Protein AF-A0A351Y4W3-F1 (afdb_monomer_lite)

Foldseek 3Di:
DDQCPPVQWDDDPQAEIEGECPVPDDPVVCVVVCVLVVVVRHNYYHYHPDDPVVVRPDPDDWDWDWADDDPPDIDIDTD

Radius of gyration: 13.48 Å; chains: 1; bounding box: 28×27×36 Å

pLDD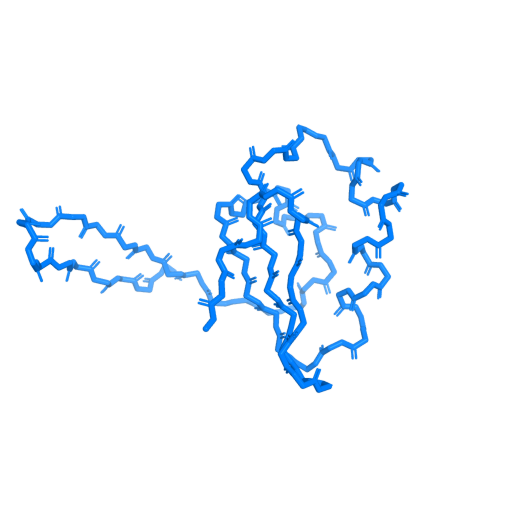T: mean 90.8, std 7.21, range [59.69, 97.81]

Secondary structure (DSSP, 8-state):
----TTTSEEEETTTEEEEE-TT--STHHHHHTTHHHHHTT-SEEEEES---GGGS--S----EEEEE-SSS-EEEEE-

Sequence (79 aa):
MQSPTYAYLNVYGAKLLHIDMYRIKEYSELIEKGIIDQINEFEYIVIERPKFIDQLPFNNSTTLHIKKISENERQIEKK

Structure (mmCIF, N/CA/C/O backbone):
data_AF-A0A351Y4W3-F1
#
_entry.id   AF-A0A351Y4W3-F1
#
loop_
_atom_site.group_PDB
_atom_site.id
_atom_site.type_symbol
_atom_site.label_atom_id
_atom_site.label_alt_id
_atom_site.label_comp_id
_atom_site.label_asym_id
_atom_site.label_entity_id
_atom_site.label_seq_id
_atom_site.pdbx_PDB_ins_code
_atom_site.Cartn_x
_atom_site.Cartn_y
_atom_site.Cartn_z
_atom_site.occupancy
_atom_site.B_iso_or_equiv
_atom_site.auth_seq_id
_atom_site.auth_comp_id
_atom_site.auth_asym_id
_atom_site.auth_atom_id
_atom_site.pdbx_PDB_model_num
ATOM 1 N N . MET A 1 1 ? -2.890 -12.547 7.105 1.00 59.69 1 MET A N 1
ATOM 2 C CA . MET A 1 1 ? -2.225 -11.516 6.282 1.00 59.69 1 MET A CA 1
ATOM 3 C C . MET A 1 1 ? -1.114 -10.894 7.107 1.00 59.69 1 MET A C 1
ATOM 5 O O . MET A 1 1 ? -1.326 -10.701 8.297 1.00 59.69 1 MET A O 1
ATOM 9 N N . GLN A 1 2 ? 0.056 -10.665 6.515 1.00 75.31 2 GLN A N 1
ATOM 10 C CA . GLN A 1 2 ? 1.219 -10.051 7.170 1.00 75.31 2 GLN A CA 1
ATOM 11 C C . GLN A 1 2 ? 1.535 -8.721 6.478 1.00 75.31 2 GLN A C 1
ATOM 13 O O . GLN A 1 2 ? 1.331 -8.591 5.266 1.00 75.31 2 GLN A O 1
ATOM 18 N N . SER A 1 3 ? 2.012 -7.732 7.236 1.00 72.06 3 SER A N 1
ATOM 19 C CA . SER A 1 3 ? 2.410 -6.448 6.652 1.00 72.06 3 SER A CA 1
ATOM 20 C C . SER A 1 3 ? 3.660 -6.632 5.780 1.00 72.06 3 SER A C 1
ATOM 22 O O . SER A 1 3 ? 4.630 -7.243 6.241 1.00 72.06 3 SER A O 1
ATOM 24 N N . PRO A 1 4 ? 3.673 -6.121 4.535 1.00 74.31 4 PRO A N 1
ATOM 25 C CA . PRO A 1 4 ? 4.814 -6.272 3.646 1.00 74.31 4 PRO A CA 1
ATOM 26 C C . PRO A 1 4 ? 5.929 -5.244 3.894 1.00 74.31 4 PRO A C 1
ATOM 28 O O . PRO A 1 4 ? 6.826 -5.147 3.070 1.00 74.31 4 PRO A O 1
ATOM 31 N N . THR A 1 5 ? 5.962 -4.504 5.013 1.00 68.50 5 THR A N 1
ATOM 32 C CA . THR A 1 5 ? 6.932 -3.405 5.237 1.00 68.50 5 THR A CA 1
ATOM 33 C C . THR A 1 5 ? 8.401 -3.749 4.951 1.00 68.50 5 THR A C 1
ATOM 35 O O . THR A 1 5 ? 9.151 -2.881 4.509 1.00 68.50 5 THR A O 1
ATOM 38 N N . TYR A 1 6 ? 8.848 -4.981 5.217 1.00 72.25 6 TYR A N 1
ATOM 39 C CA . TYR A 1 6 ? 10.219 -5.426 4.910 1.00 72.25 6 TYR A CA 1
ATOM 40 C C . TYR A 1 6 ? 10.348 -6.155 3.569 1.00 72.25 6 TYR A C 1
ATOM 42 O O . TYR A 1 6 ? 11.425 -6.146 2.980 1.00 72.25 6 TYR A O 1
ATOM 50 N N . ALA A 1 7 ? 9.264 -6.766 3.091 1.00 79.62 7 ALA A N 1
ATOM 51 C CA . ALA A 1 7 ? 9.215 -7.469 1.812 1.00 79.62 7 ALA A CA 1
ATOM 52 C C . ALA A 1 7 ? 8.870 -6.540 0.633 1.00 79.62 7 ALA A C 1
ATOM 54 O O . ALA A 1 7 ? 8.954 -6.960 -0.515 1.00 79.62 7 ALA A O 1
ATOM 55 N N . TYR A 1 8 ? 8.485 -5.289 0.911 1.00 83.75 8 TYR A N 1
ATOM 56 C CA . TYR A 1 8 ? 7.878 -4.297 0.011 1.00 83.75 8 TYR A CA 1
ATOM 57 C C . TYR A 1 8 ? 6.502 -4.693 -0.535 1.00 83.75 8 TYR A C 1
ATOM 59 O O . TYR A 1 8 ? 5.621 -3.840 -0.643 1.00 83.75 8 TYR A O 1
ATOM 67 N N . LEU A 1 9 ? 6.298 -5.977 -0.824 1.00 88.19 9 LEU A N 1
ATOM 68 C CA . LEU A 1 9 ? 5.062 -6.533 -1.352 1.00 88.19 9 LEU A CA 1
ATOM 69 C C . LEU A 1 9 ? 4.707 -7.877 -0.710 1.00 88.19 9 LEU A C 1
ATOM 71 O O . LEU A 1 9 ? 5.570 -8.604 -0.224 1.00 88.19 9 LEU A O 1
ATOM 75 N N . ASN A 1 10 ? 3.419 -8.200 -0.726 1.00 91.00 10 ASN A N 1
ATOM 76 C CA . ASN A 1 10 ? 2.869 -9.514 -0.427 1.00 91.0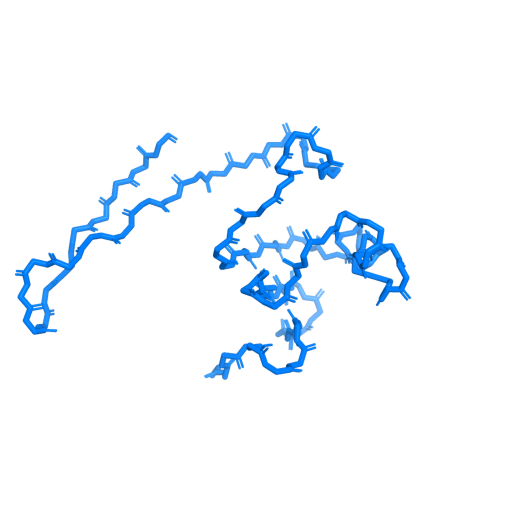0 10 ASN A CA 1
ATOM 77 C C . ASN A 1 10 ? 1.797 -9.855 -1.460 1.00 91.00 10 ASN A C 1
ATOM 79 O O . ASN A 1 10 ? 0.978 -9.011 -1.823 1.00 91.00 10 ASN A O 1
ATOM 83 N N . VAL A 1 11 ? 1.775 -11.114 -1.879 1.00 90.25 11 VAL A N 1
ATOM 84 C CA . VAL A 1 11 ? 0.805 -11.639 -2.840 1.00 90.25 11 VAL A CA 1
ATOM 85 C C . VAL A 1 11 ? -0.170 -12.561 -2.114 1.00 90.25 11 VAL A C 1
ATOM 87 O O . VAL A 1 11 ? 0.238 -13.462 -1.378 1.00 90.25 11 VAL A O 1
ATOM 90 N N . TYR A 1 12 ? -1.467 -12.333 -2.311 1.00 88.38 12 TYR A N 1
ATOM 91 C CA . TYR A 1 12 ? -2.533 -13.142 -1.725 1.00 88.38 12 TYR A CA 1
ATOM 92 C C . TYR A 1 12 ? -3.320 -13.847 -2.828 1.00 88.38 12 TYR A C 1
ATOM 94 O O . TYR A 1 12 ? -4.149 -13.249 -3.521 1.00 88.38 12 TYR A O 1
ATOM 102 N N . GLY A 1 13 ? -3.045 -15.143 -2.992 1.00 85.88 13 GLY A N 1
ATOM 103 C CA . GLY A 1 13 ? -3.516 -15.898 -4.153 1.00 85.88 13 GLY A CA 1
ATOM 104 C C . GLY A 1 13 ? -2.939 -15.325 -5.450 1.00 85.88 13 GLY A C 1
ATOM 105 O O . GLY A 1 13 ? -1.853 -14.767 -5.447 1.00 85.88 13 GLY A O 1
ATOM 106 N N . ALA A 1 14 ? -3.675 -15.430 -6.554 1.00 81.38 14 ALA A N 1
ATOM 107 C CA . ALA A 1 14 ? -3.267 -14.873 -7.851 1.00 81.38 14 ALA A CA 1
ATOM 108 C C . ALA A 1 14 ? -4.005 -13.566 -8.205 1.00 81.38 14 ALA A C 1
ATOM 110 O O . ALA A 1 14 ? -4.110 -13.215 -9.373 1.00 81.38 14 ALA A O 1
ATOM 111 N N . LYS A 1 15 ? -4.609 -12.888 -7.216 1.00 88.44 15 LYS A N 1
ATOM 112 C CA . LYS A 1 15 ? -5.552 -11.780 -7.465 1.00 88.44 15 LYS A CA 1
ATOM 113 C C . LYS A 1 15 ? -5.203 -10.473 -6.770 1.00 88.44 15 LYS A C 1
ATOM 115 O O . LYS A 1 15 ? -5.527 -9.423 -7.308 1.00 88.44 15 LYS A O 1
ATOM 120 N N . LEU A 1 16 ? -4.586 -10.529 -5.588 1.00 93.69 16 LEU A N 1
ATOM 121 C CA . LEU A 1 16 ? -4.329 -9.347 -4.770 1.00 93.69 16 LEU A CA 1
ATOM 122 C C . LEU A 1 16 ? -2.833 -9.147 -4.535 1.00 93.69 16 LEU A C 1
ATOM 124 O O . LEU A 1 16 ? -2.187 -9.964 -3.873 1.00 93.69 16 LEU A O 1
ATOM 128 N N . LEU A 1 17 ? -2.339 -8.006 -5.004 1.00 94.62 17 LEU A N 1
ATOM 129 C CA . LEU A 1 17 ? -1.027 -7.468 -4.679 1.00 94.62 17 LEU A CA 1
ATOM 130 C C . LEU A 1 17 ? -1.165 -6.433 -3.558 1.00 94.62 17 LEU A C 1
ATOM 132 O O . LEU A 1 17 ? -1.866 -5.430 -3.695 1.00 94.62 17 LEU A O 1
ATOM 136 N N . HIS A 1 18 ? -0.492 -6.674 -2.437 1.00 95.06 18 HIS A N 1
ATOM 137 C CA . HIS A 1 18 ? -0.416 -5.743 -1.318 1.00 95.06 18 HIS A CA 1
ATOM 138 C C . HIS A 1 18 ? 0.982 -5.131 -1.255 1.00 95.06 18 HIS A C 1
ATOM 140 O O . HIS A 1 18 ? 1.949 -5.844 -1.013 1.00 95.06 18 HIS A O 1
ATOM 146 N N . ILE A 1 19 ? 1.082 -3.818 -1.436 1.00 95.06 19 ILE A N 1
ATOM 147 C CA . ILE A 1 19 ? 2.338 -3.063 -1.447 1.00 95.06 19 ILE A CA 1
ATOM 148 C C . ILE A 1 19 ? 2.393 -2.159 -0.217 1.00 95.06 19 ILE A C 1
ATOM 150 O O . ILE A 1 19 ? 1.405 -1.514 0.123 1.00 95.06 19 ILE A O 1
ATOM 154 N N . ASP A 1 20 ? 3.559 -2.045 0.413 1.00 94.94 20 ASP A N 1
ATOM 155 C CA . ASP A 1 20 ? 3.831 -1.018 1.419 1.00 94.94 20 ASP A CA 1
ATOM 156 C C . ASP A 1 20 ? 5.018 -0.152 0.986 1.00 94.94 20 ASP A C 1
ATOM 158 O O . ASP A 1 20 ? 6.170 -0.590 0.955 1.00 94.94 20 ASP A O 1
ATOM 162 N N . MET A 1 21 ? 4.734 1.114 0.667 1.00 95.12 21 MET A N 1
ATOM 163 C CA . MET A 1 21 ? 5.727 2.063 0.158 1.00 95.12 21 MET A CA 1
ATOM 164 C C . MET A 1 21 ? 6.468 2.831 1.264 1.00 95.12 21 MET A C 1
ATOM 166 O O . MET A 1 21 ? 7.181 3.801 0.982 1.00 95.12 21 MET A O 1
ATOM 170 N N . TYR A 1 22 ? 6.361 2.420 2.534 1.00 93.19 22 TYR A N 1
ATOM 171 C CA . TYR A 1 22 ? 7.062 3.075 3.644 1.00 93.19 22 TYR A CA 1
ATOM 172 C C . TYR A 1 22 ? 8.563 3.250 3.391 1.00 93.19 22 TYR A C 1
ATOM 174 O O . TYR A 1 22 ? 9.095 4.345 3.583 1.00 93.19 22 TYR A O 1
ATOM 182 N N . ARG A 1 23 ? 9.223 2.188 2.911 1.00 91.75 23 ARG A N 1
ATOM 183 C CA . ARG A 1 23 ? 10.674 2.148 2.666 1.00 91.75 23 ARG A CA 1
ATOM 184 C C . ARG A 1 23 ? 11.092 2.573 1.259 1.00 91.75 23 ARG A C 1
ATOM 186 O O . ARG A 1 23 ? 12.291 2.656 1.027 1.00 91.75 23 ARG A O 1
ATOM 193 N N . ILE A 1 24 ? 10.140 2.836 0.364 1.00 93.94 24 ILE A N 1
ATOM 194 C CA . ILE A 1 24 ? 10.432 3.324 -0.986 1.00 93.94 24 ILE A CA 1
ATOM 195 C C . ILE A 1 24 ? 10.739 4.819 -0.916 1.00 93.94 24 ILE A C 1
ATOM 197 O O . ILE A 1 24 ? 9.931 5.592 -0.386 1.00 93.94 24 ILE A O 1
ATOM 201 N N . LYS A 1 25 ? 11.900 5.237 -1.416 1.00 94.44 25 LYS A N 1
ATOM 202 C CA . LYS A 1 25 ? 12.334 6.645 -1.371 1.00 94.44 25 LYS A CA 1
ATOM 203 C C . LYS A 1 25 ? 12.132 7.375 -2.687 1.00 94.44 25 LYS A C 1
ATOM 205 O O . LYS A 1 25 ? 11.802 8.556 -2.667 1.00 94.44 25 LYS A O 1
ATOM 210 N N . GLU A 1 26 ? 12.289 6.668 -3.797 1.00 95.94 26 GLU A N 1
ATOM 211 C CA . GLU A 1 26 ? 12.270 7.223 -5.149 1.00 95.94 26 GLU A CA 1
ATOM 212 C C . GLU A 1 26 ? 11.498 6.295 -6.091 1.00 95.94 26 GLU A C 1
ATOM 214 O O . GLU A 1 26 ? 11.357 5.101 -5.825 1.00 95.94 26 GLU A O 1
ATOM 219 N N . TYR A 1 27 ? 10.979 6.840 -7.193 1.00 94.50 27 TYR A N 1
ATOM 220 C CA . TYR A 1 27 ? 10.196 6.064 -8.158 1.00 94.50 27 TYR A CA 1
ATOM 221 C C . TYR A 1 27 ? 11.031 4.978 -8.861 1.00 94.50 27 TYR A C 1
ATOM 223 O O . TYR A 1 27 ? 10.532 3.881 -9.105 1.00 94.50 27 TYR A O 1
ATOM 231 N N . SER A 1 28 ? 12.316 5.242 -9.121 1.00 95.31 28 SER A N 1
ATOM 232 C CA . SER A 1 28 ? 13.264 4.281 -9.709 1.00 95.31 28 SER A CA 1
ATOM 233 C C . SER A 1 28 ? 13.345 2.971 -8.924 1.00 95.31 28 SER A C 1
ATOM 235 O O . SER A 1 28 ? 13.387 1.906 -9.534 1.00 95.31 28 SER A O 1
ATOM 237 N N . GLU A 1 29 ? 13.259 3.018 -7.590 1.00 95.00 29 GLU A N 1
ATOM 238 C CA . GLU A 1 29 ? 13.280 1.817 -6.746 1.00 95.00 29 GLU A CA 1
ATOM 239 C C . GLU A 1 29 ? 12.101 0.873 -7.043 1.00 95.00 29 GLU A C 1
ATOM 241 O O . GLU A 1 29 ? 12.233 -0.338 -6.871 1.00 95.00 29 GLU A O 1
ATOM 246 N N . LEU A 1 30 ? 10.948 1.394 -7.488 1.00 93.88 30 LEU A N 1
ATOM 247 C CA . LEU A 1 30 ? 9.800 0.568 -7.884 1.00 93.88 30 LEU A CA 1
ATOM 248 C C . LEU A 1 30 ? 10.081 -0.197 -9.179 1.00 93.88 30 LEU A C 1
ATOM 250 O O . LEU A 1 30 ? 9.672 -1.351 -9.308 1.00 93.88 30 LEU A O 1
ATOM 254 N N . ILE A 1 31 ? 10.786 0.441 -10.116 1.00 93.31 31 ILE A N 1
ATOM 255 C CA . ILE A 1 31 ? 11.196 -0.161 -11.388 1.00 93.31 31 ILE A CA 1
ATOM 256 C C . ILE A 1 31 ? 12.272 -1.217 -11.127 1.00 93.31 31 ILE A C 1
ATOM 258 O O . ILE A 1 31 ? 12.116 -2.365 -11.521 1.00 93.31 31 ILE A O 1
ATOM 262 N N . GLU A 1 32 ? 13.332 -0.858 -10.397 1.00 94.31 32 GLU A N 1
ATOM 263 C CA . GLU A 1 32 ? 14.457 -1.753 -10.088 1.00 94.31 32 GLU A CA 1
ATOM 264 C C . GLU A 1 32 ? 14.025 -3.011 -9.325 1.00 94.31 32 GLU A C 1
ATOM 266 O O . GLU A 1 32 ? 14.619 -4.077 -9.481 1.00 94.31 32 GLU A O 1
ATOM 271 N N . LYS A 1 33 ? 12.982 -2.899 -8.495 1.00 91.50 33 LYS A N 1
ATOM 272 C CA . LYS A 1 33 ? 12.408 -4.022 -7.741 1.00 91.50 33 LYS A CA 1
ATOM 273 C C . LYS A 1 33 ? 11.350 -4.812 -8.521 1.00 91.50 33 LYS A C 1
ATOM 275 O O . LYS A 1 33 ? 10.808 -5.761 -7.961 1.00 91.50 33 LYS A O 1
ATOM 280 N N . GLY A 1 34 ? 11.024 -4.426 -9.758 1.00 92.31 34 GLY A N 1
ATOM 281 C CA . GLY A 1 34 ? 9.990 -5.071 -10.578 1.00 92.31 34 GLY A CA 1
ATOM 282 C C . GLY A 1 34 ? 8.562 -4.884 -10.050 1.00 92.31 34 GLY A C 1
ATOM 283 O O . GLY A 1 34 ? 7.659 -5.633 -10.412 1.00 92.31 34 GLY A O 1
ATOM 284 N N . ILE A 1 35 ? 8.329 -3.903 -9.170 1.00 92.69 35 ILE A N 1
ATOM 285 C CA . ILE A 1 35 ? 7.008 -3.656 -8.569 1.00 92.69 35 ILE A CA 1
ATOM 286 C C . ILE A 1 35 ? 6.038 -3.108 -9.622 1.00 92.69 35 ILE A C 1
ATOM 288 O O . ILE A 1 35 ? 4.859 -3.453 -9.606 1.00 92.69 35 ILE A O 1
ATOM 292 N N . ILE A 1 36 ? 6.533 -2.278 -10.546 1.00 93.38 36 ILE A N 1
ATOM 293 C CA . ILE A 1 36 ? 5.729 -1.745 -11.656 1.00 93.38 36 ILE A CA 1
ATOM 294 C C . ILE A 1 36 ? 5.229 -2.870 -12.564 1.00 93.38 36 ILE A C 1
ATOM 296 O O . ILE A 1 36 ? 4.061 -2.865 -12.944 1.00 93.38 36 ILE A O 1
ATOM 300 N N . ASP A 1 37 ? 6.080 -3.851 -12.860 1.00 91.88 37 ASP A N 1
ATOM 301 C CA . ASP A 1 37 ? 5.702 -4.991 -13.694 1.00 91.88 37 ASP A CA 1
ATOM 302 C C . ASP A 1 37 ? 4.622 -5.825 -13.003 1.00 91.88 37 ASP A C 1
ATOM 304 O O . ASP A 1 37 ? 3.574 -6.083 -13.591 1.00 91.88 37 ASP A O 1
ATOM 308 N N . GLN A 1 38 ? 4.810 -6.127 -11.713 1.00 91.00 38 GLN A N 1
ATOM 309 C CA . GLN A 1 38 ? 3.820 -6.865 -10.930 1.00 91.00 38 GLN A CA 1
ATOM 310 C C . GLN A 1 38 ? 2.471 -6.154 -10.864 1.00 91.00 38 GLN A C 1
ATOM 312 O O . GLN A 1 38 ? 1.448 -6.814 -10.970 1.00 91.00 38 GLN A O 1
ATOM 317 N N . ILE A 1 39 ? 2.423 -4.825 -10.723 1.00 91.88 39 ILE A N 1
ATOM 318 C CA . ILE A 1 39 ? 1.148 -4.086 -10.687 1.00 91.88 39 ILE A CA 1
ATOM 319 C C . ILE A 1 39 ? 0.247 -4.437 -11.884 1.00 91.88 39 ILE A C 1
ATOM 321 O O . ILE A 1 39 ? -0.966 -4.542 -11.713 1.00 91.88 39 ILE A O 1
ATOM 325 N N . ASN A 1 40 ? 0.826 -4.669 -13.063 1.00 87.31 40 ASN A N 1
ATOM 326 C CA . ASN A 1 40 ? 0.074 -4.995 -14.275 1.00 87.31 40 ASN A CA 1
ATOM 327 C C . ASN A 1 40 ? -0.421 -6.454 -14.329 1.00 87.31 40 ASN A C 1
ATOM 329 O O . ASN A 1 40 ? -1.249 -6.784 -15.176 1.00 87.31 40 ASN A O 1
ATOM 333 N N . GLU A 1 41 ? 0.065 -7.328 -13.444 1.00 90.88 41 GLU A N 1
ATOM 334 C CA . GLU A 1 41 ? -0.277 -8.757 -13.405 1.00 90.88 41 GLU A CA 1
ATOM 335 C C . GLU A 1 41 ? -1.436 -9.081 -12.448 1.00 90.88 41 GLU A C 1
ATOM 337 O O . GLU A 1 41 ? -1.977 -10.188 -12.489 1.00 90.88 41 GLU A O 1
ATOM 342 N N . PHE A 1 42 ? -1.837 -8.139 -11.586 1.00 92.44 42 PHE A N 1
ATOM 343 C CA . PHE A 1 42 ? -2.852 -8.374 -10.555 1.00 92.44 42 PHE A CA 1
ATOM 344 C C . PHE A 1 42 ? -4.155 -7.606 -10.801 1.00 92.44 42 PHE A C 1
ATOM 346 O O . PHE A 1 42 ? -4.172 -6.461 -11.239 1.00 92.44 42 PHE A O 1
ATOM 353 N N . GLU A 1 43 ? -5.273 -8.248 -10.450 1.00 91.88 43 GLU A N 1
ATOM 354 C CA . GLU A 1 43 ? -6.629 -7.689 -10.566 1.00 91.88 43 GLU A CA 1
ATOM 355 C C . GLU A 1 43 ? -6.891 -6.604 -9.511 1.00 91.88 43 GLU A C 1
ATOM 357 O O . GLU A 1 43 ? -7.520 -5.582 -9.787 1.00 91.88 43 GLU A O 1
ATOM 362 N N . TYR A 1 44 ? -6.391 -6.823 -8.294 1.00 93.06 44 TYR A N 1
ATOM 363 C CA . TYR A 1 44 ? -6.535 -5.904 -7.176 1.00 93.06 44 TYR A CA 1
ATOM 364 C C . TYR A 1 44 ? -5.168 -5.499 -6.644 1.00 93.06 44 TYR A C 1
ATOM 366 O O . TYR A 1 44 ? -4.328 -6.343 -6.329 1.00 93.06 44 TYR A O 1
ATOM 374 N N . ILE A 1 45 ? -4.982 -4.193 -6.475 1.00 94.81 45 ILE A N 1
ATOM 375 C CA . ILE A 1 45 ? -3.783 -3.616 -5.885 1.00 94.81 45 ILE A CA 1
ATOM 376 C C . ILE A 1 45 ? -4.199 -2.789 -4.672 1.00 94.81 45 ILE A C 1
ATOM 378 O O . ILE A 1 45 ? -5.050 -1.905 -4.768 1.00 94.81 45 ILE A O 1
ATOM 382 N N . VAL A 1 46 ? -3.592 -3.075 -3.522 1.00 95.38 46 VAL A N 1
ATOM 383 C CA . VAL A 1 46 ? -3.744 -2.286 -2.296 1.00 95.38 46 VAL A CA 1
ATOM 384 C C . VAL A 1 46 ? -2.379 -1.744 -1.914 1.00 95.38 46 VAL A C 1
ATOM 386 O O . VAL A 1 46 ? -1.415 -2.501 -1.817 1.00 95.38 46 VAL A O 1
ATOM 389 N N . ILE A 1 47 ? -2.296 -0.432 -1.697 1.00 95.25 47 ILE A N 1
ATOM 390 C CA . ILE A 1 47 ? -1.038 0.254 -1.403 1.00 95.25 47 ILE A CA 1
ATOM 391 C C . ILE A 1 47 ? -1.152 0.969 -0.060 1.00 95.25 47 ILE A C 1
ATOM 393 O O . ILE A 1 47 ? -1.935 1.907 0.096 1.00 95.25 47 ILE A O 1
ATOM 397 N N . GLU A 1 48 ? -0.337 0.556 0.904 1.00 95.44 48 GLU A N 1
ATOM 398 C CA . GLU A 1 48 ? -0.100 1.312 2.126 1.00 95.44 48 GLU A CA 1
ATOM 399 C C . GLU A 1 48 ? 0.897 2.448 1.875 1.00 95.44 48 GLU A C 1
ATOM 401 O O . GLU A 1 48 ? 1.909 2.277 1.189 1.00 95.44 48 GLU A O 1
ATOM 406 N N . ARG A 1 49 ? 0.637 3.605 2.503 1.00 93.56 49 ARG A N 1
ATOM 407 C CA . ARG A 1 49 ? 1.481 4.814 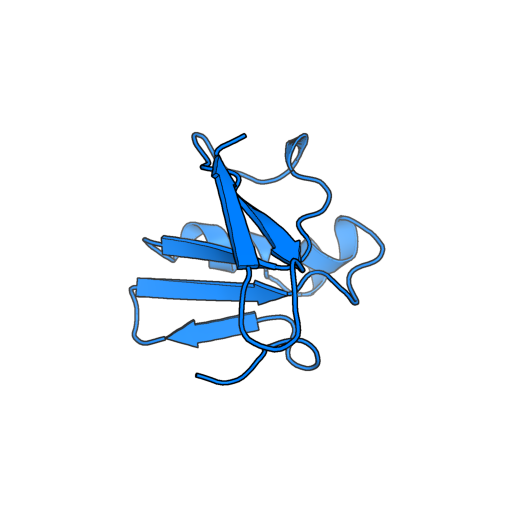2.417 1.00 93.56 49 ARG A CA 1
ATOM 408 C C . ARG A 1 49 ? 1.837 5.172 0.961 1.00 93.56 49 ARG A C 1
ATOM 410 O O . ARG A 1 49 ? 3.022 5.321 0.660 1.00 93.56 49 ARG A O 1
ATOM 417 N N . PRO A 1 50 ? 0.833 5.298 0.071 1.00 93.81 50 PRO A N 1
ATOM 418 C CA . PRO A 1 50 ? 1.066 5.505 -1.352 1.00 93.81 50 PRO A CA 1
ATOM 419 C C . PRO A 1 50 ? 1.956 6.722 -1.626 1.00 93.81 50 PRO A C 1
ATOM 421 O O . PRO A 1 50 ? 1.790 7.780 -1.016 1.00 93.81 50 PRO A O 1
ATOM 424 N N . LYS A 1 51 ? 2.882 6.569 -2.574 1.00 94.12 51 LYS A N 1
ATOM 425 C CA . LYS A 1 51 ? 3.775 7.615 -3.092 1.00 94.12 51 LYS A CA 1
ATOM 426 C C . LYS A 1 51 ? 3.746 7.584 -4.618 1.00 94.12 51 LYS A C 1
ATOM 428 O O . LYS A 1 51 ? 3.404 6.560 -5.198 1.00 94.12 51 LYS A O 1
ATOM 433 N N . PHE A 1 52 ? 4.117 8.699 -5.249 1.00 93.25 52 PHE A N 1
ATOM 434 C CA . PHE A 1 52 ? 4.228 8.815 -6.712 1.00 93.25 52 PHE A CA 1
ATOM 435 C C . PHE A 1 52 ? 2.947 8.428 -7.469 1.00 93.25 52 PHE A C 1
ATOM 437 O O . PHE A 1 52 ? 3.031 7.913 -8.576 1.00 93.25 52 PHE A O 1
ATOM 444 N N . ILE A 1 53 ? 1.767 8.657 -6.879 1.00 89.69 53 ILE A 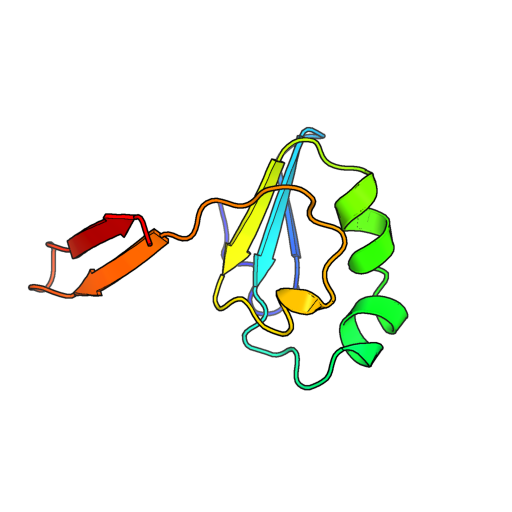N 1
ATOM 445 C CA . ILE A 1 53 ? 0.480 8.195 -7.427 1.00 89.69 53 ILE A CA 1
ATOM 446 C C . ILE A 1 53 ? 0.267 8.646 -8.874 1.00 89.69 53 ILE A C 1
ATOM 448 O O . ILE A 1 53 ? -0.180 7.845 -9.685 1.00 89.69 53 ILE A O 1
ATOM 452 N N . ASP A 1 54 ? 0.678 9.870 -9.208 1.00 89.56 54 ASP A N 1
ATOM 453 C CA . ASP A 1 54 ? 0.551 10.434 -10.558 1.00 89.56 54 ASP A CA 1
ATOM 454 C C . ASP A 1 54 ? 1.422 9.725 -11.613 1.00 89.56 54 ASP A C 1
ATOM 456 O O . ASP A 1 54 ? 1.230 9.925 -12.808 1.00 89.56 54 ASP A O 1
ATOM 460 N N . GLN A 1 55 ? 2.398 8.918 -11.186 1.00 92.06 55 GLN A N 1
ATOM 461 C CA . GLN A 1 55 ? 3.302 8.158 -12.058 1.00 92.06 55 GLN A CA 1
ATOM 462 C C . GLN A 1 55 ? 2.945 6.669 -12.122 1.00 92.06 55 GLN A C 1
ATOM 464 O O . GLN A 1 55 ? 3.485 5.946 -12.957 1.00 92.06 55 GLN A O 1
ATOM 469 N N . LEU A 1 56 ? 2.071 6.188 -11.234 1.00 91.19 56 LEU A N 1
ATOM 470 C CA . LEU A 1 56 ? 1.673 4.785 -11.217 1.00 91.19 56 LEU A CA 1
ATOM 471 C C . LEU A 1 56 ? 0.701 4.497 -12.373 1.00 91.19 56 LEU A C 1
ATOM 473 O O . LEU A 1 56 ? -0.115 5.354 -12.713 1.00 91.19 56 LEU A O 1
ATOM 477 N N . PRO A 1 57 ? 0.733 3.287 -12.960 1.00 89.38 57 PRO A N 1
ATOM 478 C CA . PRO A 1 57 ? -0.056 2.937 -14.144 1.00 89.38 57 PRO A CA 1
ATOM 479 C C . PRO A 1 57 ? -1.535 2.643 -13.810 1.00 89.38 57 PRO A C 1
ATOM 481 O O . PRO A 1 57 ? -2.121 1.683 -14.305 1.00 89.38 57 PRO A O 1
ATOM 484 N N . PHE A 1 58 ? -2.159 3.444 -12.943 1.00 86.94 58 PHE A N 1
ATOM 485 C CA . PHE A 1 58 ? -3.549 3.262 -12.532 1.00 86.94 58 PHE A CA 1
ATOM 486 C C . PHE A 1 58 ? -4.478 4.198 -13.294 1.00 86.94 58 PHE A C 1
ATOM 488 O O . PHE A 1 58 ? -4.416 5.413 -13.144 1.00 86.94 58 PHE A O 1
ATOM 495 N N . ASN A 1 59 ? -5.420 3.619 -14.038 1.00 82.00 59 ASN A N 1
ATOM 496 C CA . ASN A 1 59 ? -6.471 4.397 -14.699 1.00 82.00 59 ASN A CA 1
ATOM 497 C C . ASN A 1 59 ? -7.514 4.920 -13.706 1.00 82.00 59 ASN A C 1
ATOM 499 O O . ASN A 1 59 ? -8.109 5.965 -13.929 1.00 82.00 59 ASN A O 1
ATOM 503 N N . ASN A 1 60 ? -7.749 4.176 -12.622 1.00 86.75 60 ASN A N 1
ATOM 504 C CA . ASN A 1 60 ? -8.700 4.512 -11.572 1.00 86.75 60 ASN A CA 1
ATOM 505 C C . ASN A 1 60 ? -8.154 4.032 -10.227 1.00 86.75 60 ASN A C 1
ATOM 507 O O . ASN A 1 60 ? -7.600 2.937 -10.131 1.00 86.75 60 ASN A O 1
ATOM 511 N N . SER A 1 61 ? -8.361 4.817 -9.173 1.00 91.12 61 SER A N 1
ATOM 512 C CA . SER A 1 61 ? -8.049 4.411 -7.804 1.00 91.12 61 SER A CA 1
ATOM 513 C C . SER A 1 61 ? -9.113 4.925 -6.838 1.00 91.12 61 SER A C 1
ATOM 515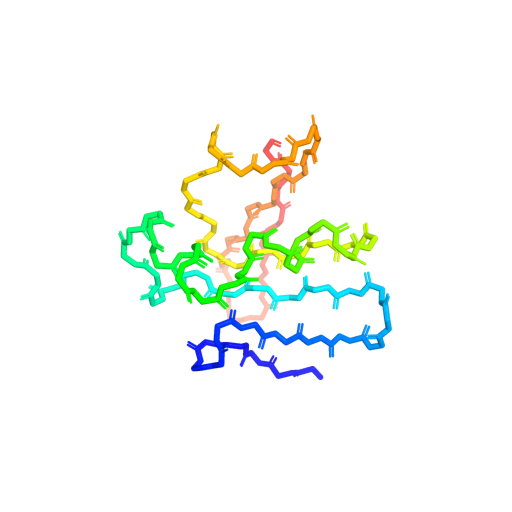 O O . SER A 1 61 ? -9.826 5.888 -7.112 1.00 91.12 61 SER A O 1
ATOM 517 N N . THR A 1 62 ? -9.262 4.248 -5.701 1.00 94.12 62 THR A N 1
ATOM 518 C CA . THR A 1 62 ? -10.034 4.759 -4.565 1.00 94.12 62 THR A CA 1
ATOM 519 C C . THR A 1 62 ? -9.065 5.010 -3.427 1.00 94.12 62 THR 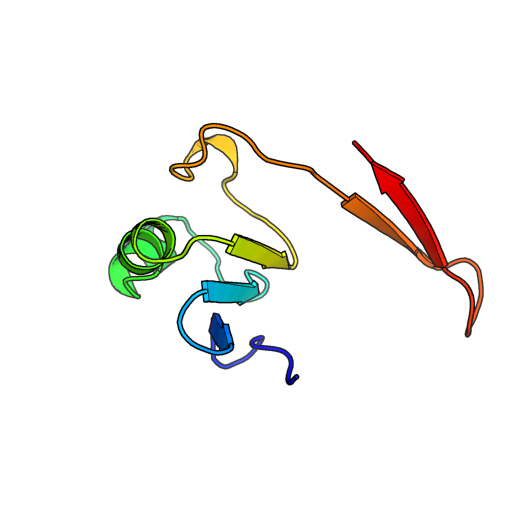A C 1
ATOM 521 O O . THR A 1 62 ? -8.407 4.083 -2.960 1.00 94.12 62 THR A O 1
ATOM 524 N N . THR A 1 63 ? -8.991 6.260 -2.975 1.00 93.94 63 THR A N 1
ATOM 525 C CA . THR A 1 63 ? -8.144 6.629 -1.843 1.00 93.94 63 THR A CA 1
ATOM 526 C C . THR A 1 63 ? -8.966 6.588 -0.565 1.00 93.94 63 THR A C 1
ATOM 528 O O . THR A 1 63 ? -10.002 7.244 -0.460 1.00 93.94 63 THR A O 1
ATOM 531 N N . LEU A 1 64 ? -8.493 5.827 0.419 1.00 95.81 64 LEU A N 1
ATOM 532 C CA . LEU A 1 64 ? -9.077 5.781 1.754 1.00 95.81 64 LEU A CA 1
ATOM 533 C C . LEU A 1 64 ? -8.134 6.450 2.746 1.00 95.81 64 LEU A C 1
ATOM 535 O O . LEU A 1 64 ? -6.940 6.154 2.789 1.00 95.81 64 LEU A O 1
ATOM 539 N N . HIS A 1 65 ? -8.683 7.334 3.568 1.00 95.44 65 HIS A N 1
ATOM 540 C CA . HIS A 1 65 ? -7.983 7.928 4.692 1.00 95.44 65 HIS A CA 1
ATOM 541 C C . HIS A 1 65 ? -8.502 7.310 5.990 1.00 95.44 65 HIS A C 1
ATOM 543 O O . HIS A 1 65 ? -9.704 7.320 6.253 1.00 95.44 65 HIS A O 1
ATOM 549 N N . ILE A 1 66 ? -7.591 6.753 6.793 1.00 95.44 66 ILE A N 1
ATOM 550 C CA . ILE A 1 66 ? -7.915 6.095 8.061 1.00 95.44 66 ILE A CA 1
ATOM 551 C C . ILE A 1 66 ? -7.305 6.915 9.196 1.00 95.44 66 ILE A C 1
ATOM 553 O O . ILE A 1 66 ? -6.083 6.990 9.328 1.00 95.44 66 ILE A O 1
ATOM 557 N N . LYS A 1 67 ? -8.149 7.519 10.035 1.00 96.56 67 LYS A N 1
ATOM 558 C CA . LYS A 1 67 ? -7.724 8.349 11.171 1.00 96.56 67 LYS A CA 1
ATOM 559 C C . LYS A 1 67 ? -7.998 7.636 12.492 1.00 96.56 67 LYS A C 1
ATOM 561 O O . LYS A 1 67 ? -9.069 7.069 12.697 1.00 96.56 67 LYS A O 1
ATOM 566 N N . LYS A 1 68 ? -7.036 7.679 13.418 1.00 96.69 68 LYS A N 1
ATOM 567 C CA . LYS A 1 68 ? -7.224 7.172 14.783 1.00 96.69 68 LYS A CA 1
ATOM 568 C C . LYS A 1 68 ? -8.144 8.100 15.582 1.00 96.69 68 LYS A C 1
ATOM 570 O O . LYS A 1 68 ? -7.866 9.294 15.645 1.00 96.69 68 LYS A O 1
ATOM 575 N N . ILE A 1 69 ? -9.198 7.541 16.186 1.00 97.81 69 ILE A N 1
ATOM 576 C CA . ILE A 1 69 ? -10.076 8.252 17.132 1.00 97.81 69 ILE A CA 1
ATOM 577 C C . ILE A 1 69 ? -9.673 7.893 18.566 1.00 97.81 69 ILE A C 1
ATOM 579 O O . ILE A 1 69 ? -9.333 8.768 19.355 1.00 97.81 69 ILE A O 1
ATOM 583 N N . SER A 1 70 ? -9.648 6.598 18.880 1.00 97.50 70 SER A N 1
ATOM 584 C CA . SER A 1 70 ? -9.295 6.058 20.197 1.00 97.50 70 SER A CA 1
ATOM 585 C C . SER A 1 70 ? -8.421 4.808 20.038 1.00 97.50 70 SER A C 1
ATOM 587 O O . SER A 1 70 ? -7.891 4.549 18.954 1.00 97.50 70 SER A O 1
ATOM 589 N N . GLU A 1 71 ? -8.192 4.030 21.098 1.00 96.38 71 GLU A N 1
ATOM 590 C CA . GLU A 1 71 ? -7.413 2.787 20.999 1.00 96.38 71 GLU A CA 1
ATOM 591 C C . GLU A 1 71 ? -8.028 1.815 19.986 1.00 96.38 71 GLU A C 1
ATOM 593 O O . GLU A 1 71 ? -7.340 1.396 19.047 1.00 96.38 71 GLU A O 1
ATOM 598 N N . ASN A 1 72 ? -9.341 1.595 20.082 1.00 96.88 72 ASN A N 1
ATOM 599 C CA . ASN A 1 72 ? -10.066 0.584 19.310 1.00 96.88 72 ASN A CA 1
ATOM 600 C C . ASN A 1 72 ? -10.959 1.157 18.199 1.00 96.88 72 ASN A C 1
ATOM 602 O O . ASN A 1 72 ? -11.587 0.392 17.476 1.00 96.88 72 ASN A O 1
ATOM 606 N N . GLU A 1 73 ? -10.990 2.480 18.011 1.00 96.94 73 GLU A N 1
ATOM 607 C CA . GLU A 1 73 ? -11.852 3.114 17.006 1.00 96.94 73 GLU A CA 1
ATOM 608 C C . GLU A 1 73 ? -11.050 3.878 15.955 1.00 96.94 73 GLU A C 1
ATOM 610 O O . GLU A 1 73 ? -10.050 4.553 16.247 1.00 96.94 73 GLU A O 1
ATOM 615 N N . ARG A 1 74 ? -11.504 3.777 14.707 1.00 97.69 74 ARG A N 1
ATOM 616 C CA . ARG A 1 74 ? -10.936 4.464 13.547 1.00 97.69 74 ARG A CA 1
ATOM 617 C C . ARG A 1 74 ? -12.056 5.108 12.739 1.00 97.69 74 ARG A C 1
ATOM 619 O O . ARG A 1 74 ? -13.126 4.528 12.596 1.00 97.69 74 ARG A O 1
ATOM 626 N N . GLN A 1 75 ? -11.772 6.275 12.178 1.00 97.31 75 GLN A N 1
ATOM 627 C CA . GLN A 1 75 ? -12.597 6.915 11.160 1.00 97.31 75 GLN A CA 1
ATOM 628 C C . GLN A 1 75 ? -12.066 6.536 9.782 1.00 97.31 75 GLN A C 1
ATOM 630 O O . GLN A 1 75 ? -10.849 6.554 9.585 1.00 97.31 75 GLN A O 1
ATOM 635 N N . ILE A 1 76 ? -12.959 6.219 8.846 1.00 97.38 76 ILE A N 1
ATOM 636 C CA . ILE A 1 76 ? -12.611 5.893 7.461 1.00 97.38 76 ILE A CA 1
ATOM 637 C C . ILE A 1 76 ? -13.350 6.859 6.542 1.00 97.38 76 ILE A C 1
ATOM 639 O O . ILE A 1 76 ? -14.571 6.977 6.616 1.00 97.38 76 ILE A O 1
ATOM 643 N N . GLU A 1 77 ? -12.606 7.526 5.669 1.00 96.88 77 GLU A N 1
ATOM 644 C CA . GLU A 1 77 ? -13.134 8.493 4.708 1.00 96.88 77 GLU A CA 1
ATOM 645 C C . GLU A 1 77 ? -12.609 8.174 3.311 1.00 96.88 77 GLU A C 1
ATOM 647 O O . GLU A 1 77 ? -11.421 7.892 3.134 1.00 96.88 77 GLU A O 1
ATOM 652 N N . LYS A 1 78 ? -13.490 8.234 2.310 1.00 92.50 78 LYS A N 1
ATOM 653 C CA . LYS A 1 78 ? -13.086 8.190 0.904 1.00 92.50 78 LYS A CA 1
ATOM 654 C C . LYS A 1 78 ? -12.677 9.599 0.470 1.00 92.50 78 LYS A C 1
ATOM 656 O O . LYS A 1 78 ? -13.446 10.534 0.682 1.00 92.50 78 LYS A O 1
ATOM 661 N N . LYS A 1 79 ? -11.479 9.729 -0.099 1.00 80.38 79 LYS A N 1
ATOM 662 C CA . LYS A 1 79 ? -11.014 10.954 -0.760 1.00 80.38 79 LYS A CA 1
ATOM 663 C C . LYS A 1 79 ? -11.406 10.973 -2.230 1.00 80.38 79 LYS A C 1
ATOM 665 O O . LYS A 1 79 ? -11.477 9.875 -2.831 1.00 80.38 79 LYS A O 1
#